Protein AF-A0A6V7LAA9-F1 (afdb_monomer_lite)

Radius of gyration: 17.2 Å; chains: 1; bounding box: 31×31×44 Å

Organism: NCBI:txid1563983

Foldseek 3Di:
DVVVVVCVVCVVVVQVVCVVVPRDDCVVVVVQVVQVVVQVVCCVVPVVPDNDHDFDDDPPDPPHNVVSVVVVD

Structure (mmCIF, N/CA/C/O backbone):
data_AF-A0A6V7LAA9-F1
#
_entry.id   AF-A0A6V7LAA9-F1
#
loop_
_atom_site.group_PDB
_atom_site.id
_atom_site.type_symbol
_atom_site.label_atom_id
_atom_site.label_alt_id
_atom_site.label_comp_id
_atom_site.label_asym_id
_atom_site.label_entity_id
_atom_site.label_seq_id
_atom_site.pdbx_PDB_ins_code
_atom_site.Cartn_x
_atom_site.Cartn_y
_atom_site.Cartn_z
_atom_site.occupancy
_atom_site.B_iso_or_equiv
_atom_site.auth_seq_id
_atom_site.auth_comp_id
_atom_site.auth_asym_id
_atom_site.auth_atom_id
_atom_site.pdbx_PDB_model_num
ATOM 1 N N . ARG A 1 1 ? 10.770 -21.480 -17.191 1.00 78.88 1 ARG A N 1
ATOM 2 C CA . ARG A 1 1 ? 11.348 -20.126 -16.958 1.00 78.88 1 ARG A CA 1
ATOM 3 C C . ARG A 1 1 ? 10.677 -19.048 -17.831 1.00 78.88 1 ARG A C 1
ATOM 5 O O . ARG A 1 1 ? 11.349 -18.158 -18.331 1.00 78.88 1 ARG A O 1
ATOM 12 N N . LEU A 1 2 ? 9.351 -19.097 -18.005 1.00 96.12 2 LEU A N 1
ATOM 13 C CA . LEU A 1 2 ? 8.636 -18.164 -18.885 1.00 96.12 2 LEU A CA 1
ATOM 14 C C . LEU A 1 2 ? 8.305 -16.837 -18.181 1.00 96.12 2 LEU A C 1
ATOM 16 O O . LEU A 1 2 ? 8.528 -15.776 -18.751 1.00 96.12 2 LEU A O 1
ATOM 20 N N . GLY A 1 3 ? 7.862 -16.892 -16.920 1.00 96.06 3 GLY A N 1
ATOM 21 C CA . GLY A 1 3 ? 7.502 -15.705 -16.129 1.00 96.06 3 GLY A CA 1
ATOM 22 C C . GLY A 1 3 ? 8.602 -14.634 -16.069 1.00 96.06 3 GLY A C 1
ATOM 23 O O . GLY A 1 3 ? 8.355 -13.516 -16.515 1.00 96.06 3 GLY A O 1
ATOM 24 N N . PRO A 1 4 ? 9.834 -14.962 -15.626 1.00 96.94 4 PRO A N 1
ATOM 25 C CA . PRO A 1 4 ? 10.934 -13.993 -15.590 1.00 96.94 4 PRO A CA 1
ATOM 26 C C . PRO A 1 4 ? 11.294 -13.414 -16.964 1.00 96.94 4 PRO A C 1
ATOM 28 O O . PRO A 1 4 ? 11.666 -12.248 -17.069 1.00 96.94 4 PRO A O 1
ATOM 31 N N . TRP A 1 5 ? 11.160 -14.210 -18.029 1.00 97.62 5 TRP A N 1
ATOM 32 C CA . TRP A 1 5 ? 11.418 -13.747 -19.392 1.00 97.62 5 TRP A CA 1
ATOM 33 C C . TRP A 1 5 ? 10.361 -12.736 -19.859 1.00 97.62 5 TRP A C 1
ATOM 35 O O . TRP A 1 5 ? 10.719 -11.677 -20.374 1.00 97.62 5 TRP A O 1
ATOM 45 N N . ILE A 1 6 ? 9.073 -13.017 -19.620 1.00 97.50 6 ILE A N 1
ATOM 46 C CA . ILE A 1 6 ? 7.979 -12.083 -19.928 1.00 97.50 6 ILE A CA 1
ATOM 47 C C . ILE A 1 6 ? 8.143 -10.795 -19.119 1.00 97.50 6 ILE A C 1
ATOM 49 O O . ILE A 1 6 ? 8.032 -9.712 -19.691 1.00 97.50 6 ILE A O 1
ATOM 53 N N . ALA A 1 7 ? 8.435 -10.906 -17.818 1.00 97.19 7 ALA A N 1
ATOM 54 C CA . ALA A 1 7 ? 8.655 -9.755 -16.949 1.00 97.19 7 ALA A CA 1
ATOM 55 C C . ALA A 1 7 ? 9.771 -8.867 -17.513 1.00 97.19 7 ALA A C 1
ATOM 57 O O . ALA A 1 7 ? 9.506 -7.721 -17.858 1.00 97.19 7 ALA A O 1
ATOM 58 N N . ARG A 1 8 ? 10.966 -9.431 -17.757 1.00 97.06 8 ARG A N 1
ATOM 59 C CA . ARG A 1 8 ? 12.112 -8.692 -18.314 1.00 97.06 8 ARG A CA 1
ATOM 60 C C . ARG A 1 8 ? 11.790 -8.008 -19.644 1.00 97.06 8 ARG A C 1
ATOM 62 O O . ARG A 1 8 ? 12.238 -6.889 -19.865 1.00 97.06 8 ARG A O 1
ATOM 69 N N . ARG A 1 9 ? 11.025 -8.660 -20.527 1.00 97.25 9 ARG A N 1
ATOM 70 C CA . ARG A 1 9 ? 10.624 -8.075 -21.815 1.00 97.25 9 ARG A CA 1
ATOM 71 C C . ARG A 1 9 ? 9.668 -6.891 -21.642 1.00 97.25 9 ARG A C 1
ATOM 73 O O . ARG A 1 9 ? 9.769 -5.934 -22.397 1.00 97.25 9 ARG A O 1
ATOM 80 N N . ARG A 1 10 ? 8.734 -6.964 -20.689 1.00 97.62 10 ARG A N 1
ATOM 81 C CA . ARG A 1 10 ? 7.682 -5.950 -20.498 1.00 97.62 10 ARG A CA 1
ATOM 82 C C . ARG A 1 10 ? 8.079 -4.801 -19.573 1.00 97.62 10 ARG A C 1
ATOM 84 O O . ARG A 1 10 ? 7.413 -3.772 -19.612 1.00 97.62 10 ARG A O 1
ATOM 91 N N . THR A 1 11 ? 9.122 -4.957 -18.756 1.00 97.62 11 THR A N 1
ATOM 92 C CA . THR A 1 11 ? 9.525 -3.952 -17.758 1.00 97.62 11 THR A CA 1
ATOM 93 C C . THR A 1 11 ? 9.739 -2.567 -18.368 1.00 97.62 11 THR A C 1
ATOM 95 O O . THR A 1 11 ? 9.203 -1.605 -17.829 1.00 97.62 11 THR A O 1
ATOM 98 N N . ALA A 1 12 ? 10.436 -2.462 -19.506 1.00 97.19 12 ALA A N 1
ATOM 99 C CA . ALA A 1 12 ? 10.719 -1.173 -20.146 1.00 97.19 12 ALA A CA 1
ATOM 100 C C . ALA A 1 12 ? 9.436 -0.422 -20.556 1.00 97.19 12 ALA A C 1
ATOM 102 O O . ALA A 1 12 ? 9.274 0.754 -20.235 1.00 97.19 12 ALA A O 1
ATOM 103 N N . ASP A 1 13 ? 8.484 -1.116 -21.188 1.00 97.25 13 ASP A N 1
ATOM 104 C CA . ASP A 1 13 ? 7.202 -0.522 -21.588 1.00 97.25 13 ASP A CA 1
ATOM 105 C C . ASP A 1 13 ? 6.373 -0.076 -20.375 1.00 97.25 13 ASP A C 1
ATOM 107 O O . ASP A 1 13 ? 5.670 0.932 -20.426 1.00 97.25 13 ASP A O 1
ATOM 111 N N . VAL A 1 14 ? 6.420 -0.842 -19.281 1.00 95.81 14 VAL A N 1
ATOM 112 C CA . VAL A 1 14 ? 5.683 -0.530 -18.048 1.00 95.81 14 VAL A CA 1
ATOM 113 C C . VAL A 1 14 ? 6.309 0.657 -17.318 1.00 95.81 14 VAL A C 1
ATOM 115 O O . VAL A 1 14 ? 5.575 1.519 -16.845 1.00 95.81 14 VAL A O 1
ATOM 118 N N . GLN A 1 15 ? 7.639 0.736 -17.256 1.00 96.88 15 GLN A N 1
ATOM 119 C CA . GLN A 1 15 ? 8.351 1.863 -16.650 1.00 96.88 15 GLN A CA 1
ATOM 120 C C . GLN A 1 15 ? 8.042 3.170 -17.375 1.00 96.88 15 GLN A C 1
ATOM 122 O O . GLN A 1 15 ? 7.625 4.124 -16.725 1.00 96.88 15 GLN A O 1
ATOM 127 N N . LYS A 1 16 ? 8.104 3.178 -18.713 1.00 97.06 16 LYS A N 1
ATOM 128 C CA . LYS A 1 16 ? 7.739 4.353 -19.513 1.00 97.06 16 LYS A CA 1
ATOM 129 C C . LYS A 1 16 ? 6.312 4.837 -19.226 1.00 97.06 16 LYS A C 1
ATOM 131 O O . LYS A 1 16 ? 6.081 6.026 -19.048 1.00 97.06 16 LYS A O 1
ATOM 136 N N . LYS A 1 17 ? 5.350 3.916 -19.114 1.00 96.19 17 LYS A N 1
ATOM 137 C CA . LYS A 1 17 ? 3.964 4.266 -18.754 1.00 96.19 17 LYS A CA 1
ATOM 138 C C . LYS A 1 17 ? 3.855 4.884 -17.363 1.00 96.19 17 LYS A C 1
ATOM 140 O O . LYS A 1 17 ? 3.049 5.785 -17.169 1.00 96.19 17 LYS A O 1
ATOM 145 N N . TYR A 1 18 ? 4.634 4.400 -16.396 1.00 96.69 18 TYR A N 1
ATOM 146 C CA . TYR A 1 18 ? 4.673 5.010 -15.069 1.00 96.69 18 TYR A CA 1
ATOM 147 C C . TYR A 1 18 ? 5.325 6.392 -15.094 1.00 96.69 18 TYR A C 1
ATOM 149 O O . TYR A 1 18 ? 4.825 7.293 -14.429 1.00 96.69 18 TYR A O 1
ATOM 157 N N . GLU A 1 19 ? 6.381 6.593 -15.881 1.00 97.00 19 GLU A N 1
ATOM 158 C CA . GLU A 1 19 ? 7.009 7.906 -16.082 1.00 97.00 19 GLU A CA 1
ATOM 159 C C . GLU A 1 19 ? 6.018 8.929 -16.656 1.00 97.00 19 GLU A C 1
ATOM 161 O O . GLU A 1 19 ? 5.930 10.042 -16.139 1.00 97.00 19 GLU A O 1
ATOM 166 N N . GLU A 1 20 ? 5.197 8.532 -17.636 1.00 97.19 20 GLU A N 1
ATOM 167 C CA . GLU A 1 20 ? 4.155 9.377 -18.245 1.00 97.19 20 GLU A CA 1
ATOM 168 C C . GLU A 1 20 ? 3.100 9.877 -17.237 1.00 97.19 20 GLU A C 1
ATOM 170 O O . GLU A 1 20 ? 2.490 10.922 -17.459 1.00 97.19 20 GLU A O 1
ATOM 175 N N . ILE A 1 21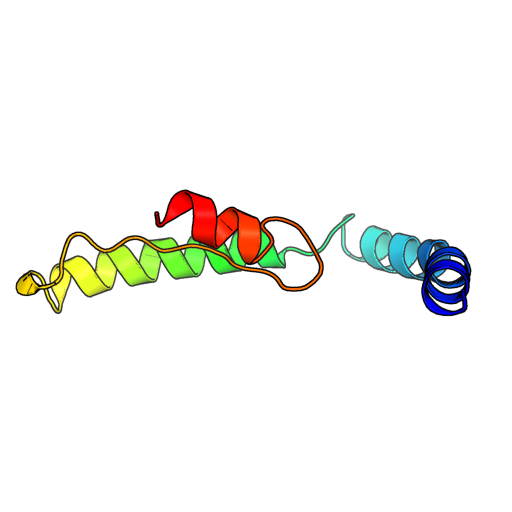 ? 2.904 9.173 -16.115 1.00 95.69 21 ILE A N 1
ATOM 176 C CA . ILE A 1 21 ? 1.956 9.552 -15.052 1.00 95.69 21 ILE A CA 1
ATOM 177 C C . ILE A 1 21 ? 2.629 10.103 -13.784 1.00 95.69 21 ILE A C 1
ATOM 179 O O . ILE A 1 21 ? 1.977 10.221 -12.747 1.00 95.69 21 ILE A O 1
ATOM 183 N N . GLY A 1 22 ? 3.920 10.452 -13.846 1.00 94.19 22 GLY A N 1
ATOM 184 C CA . GLY A 1 22 ? 4.648 11.057 -12.722 1.00 94.19 22 GLY A CA 1
ATOM 185 C C . GLY A 1 22 ? 5.572 10.108 -11.951 1.00 94.19 22 GLY A C 1
ATOM 186 O O . GLY A 1 22 ? 5.969 10.419 -10.831 1.00 94.19 22 GLY A O 1
ATOM 187 N N . GLY A 1 23 ? 5.931 8.965 -12.537 1.00 93.56 23 GLY A N 1
ATOM 188 C CA . GLY A 1 23 ? 7.008 8.091 -12.060 1.00 93.56 23 GLY A CA 1
ATOM 189 C C . GLY A 1 23 ? 6.586 6.943 -11.141 1.00 93.56 23 GLY A C 1
ATOM 190 O O . GLY A 1 23 ? 7.453 6.256 -10.605 1.00 93.56 23 GLY A O 1
ATOM 191 N N . GLY A 1 24 ? 5.288 6.689 -10.948 1.00 93.25 24 GLY A N 1
ATOM 192 C CA . GLY A 1 24 ? 4.844 5.578 -10.104 1.00 93.25 24 GLY A CA 1
ATOM 193 C C . GLY A 1 24 ? 3.334 5.454 -9.933 1.00 93.25 24 GLY A C 1
ATOM 194 O O . GLY A 1 24 ? 2.558 6.305 -10.361 1.00 93.25 24 GLY A O 1
ATOM 195 N N . SER A 1 25 ? 2.912 4.360 -9.295 1.00 96.75 25 SER A N 1
ATOM 196 C CA . SER A 1 25 ? 1.512 4.149 -8.925 1.00 96.75 25 SER A CA 1
ATOM 197 C C . SER A 1 25 ? 1.198 4.854 -7.602 1.00 96.75 25 SER A C 1
ATOM 199 O O . SER A 1 25 ? 1.889 4.608 -6.612 1.00 96.75 25 SER A O 1
ATOM 201 N N . PRO A 1 26 ? 0.122 5.655 -7.508 1.00 97.12 26 PRO A N 1
ATOM 202 C CA . PRO A 1 26 ? -0.269 6.292 -6.254 1.00 97.12 26 PRO A CA 1
ATOM 203 C C . PRO A 1 26 ? -1.022 5.338 -5.305 1.00 97.12 26 PRO A C 1
ATOM 205 O O . PRO A 1 26 ? -1.516 5.778 -4.267 1.00 97.12 26 PRO A O 1
ATOM 208 N N . ILE A 1 27 ? -1.143 4.049 -5.651 1.00 98.25 27 ILE A N 1
ATOM 209 C CA . ILE A 1 27 ? -1.993 3.081 -4.945 1.00 98.25 27 ILE A CA 1
ATOM 210 C C . ILE A 1 27 ? -1.636 2.946 -3.461 1.00 98.25 27 ILE A C 1
ATOM 212 O O . ILE A 1 27 ? -2.525 3.067 -2.630 1.00 98.25 27 ILE A O 1
ATOM 216 N N . LEU A 1 28 ? -0.355 2.797 -3.101 1.00 97.75 28 LEU A N 1
ATOM 217 C CA . LEU A 1 28 ? 0.050 2.646 -1.696 1.00 97.75 28 LEU A CA 1
ATOM 218 C C . LEU A 1 28 ? -0.320 3.877 -0.861 1.00 97.75 28 LEU A C 1
ATOM 220 O O . LEU A 1 28 ? -0.841 3.751 0.245 1.00 97.75 28 LEU A O 1
ATOM 224 N N . LYS A 1 29 ? -0.092 5.075 -1.411 1.00 98.06 29 LYS A N 1
ATOM 225 C CA . LYS A 1 29 ? -0.445 6.341 -0.758 1.00 98.06 29 LYS A CA 1
ATOM 226 C C . LYS A 1 29 ? -1.944 6.406 -0.471 1.00 98.06 29 LYS A C 1
ATOM 228 O O . LYS A 1 29 ? -2.339 6.725 0.648 1.00 98.06 29 LYS A O 1
ATOM 233 N N . TRP A 1 30 ? -2.772 6.120 -1.474 1.00 98.62 30 TRP A N 1
ATOM 234 C CA . TRP A 1 30 ? -4.222 6.220 -1.324 1.00 98.62 30 TRP A CA 1
ATOM 235 C C . TRP A 1 30 ? -4.797 5.127 -0.431 1.00 98.62 30 TRP A C 1
ATOM 237 O O . TRP A 1 30 ? -5.629 5.444 0.414 1.00 98.62 30 TRP A O 1
ATOM 247 N N . THR A 1 31 ? -4.327 3.883 -0.547 1.00 98.69 31 THR A N 1
ATOM 248 C CA . THR A 1 31 ? -4.785 2.787 0.316 1.00 98.69 31 THR A CA 1
ATOM 249 C C . THR A 1 31 ? -4.443 3.056 1.782 1.00 98.69 31 THR A C 1
ATOM 251 O O . THR A 1 31 ? -5.284 2.829 2.647 1.00 98.69 31 THR A O 1
ATOM 254 N N . ASN A 1 32 ? -3.258 3.609 2.077 1.00 98.62 32 ASN A N 1
ATOM 255 C CA . ASN A 1 32 ? -2.911 4.009 3.444 1.00 98.62 32 ASN A CA 1
ATOM 256 C C . ASN A 1 32 ? -3.824 5.118 3.970 1.00 98.62 32 ASN A C 1
ATOM 258 O O . ASN A 1 32 ? -4.390 4.966 5.046 1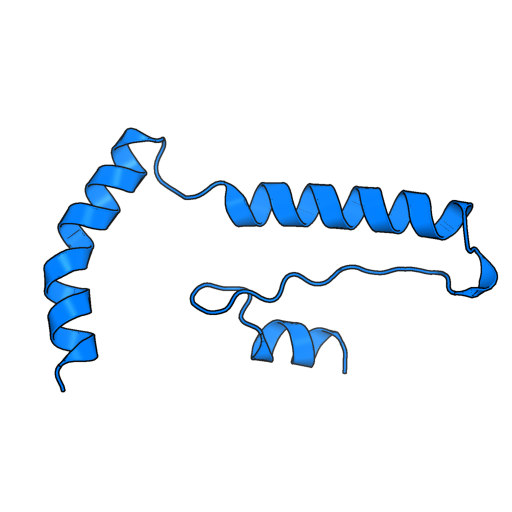.00 98.62 32 ASN A O 1
ATOM 262 N N . LEU A 1 33 ? -4.037 6.192 3.199 1.00 98.81 33 LEU A N 1
ATOM 263 C CA . LEU A 1 33 ? -4.931 7.276 3.620 1.00 98.81 33 LEU A CA 1
ATOM 264 C C . LEU A 1 33 ? -6.357 6.768 3.884 1.00 98.81 33 LEU A C 1
ATOM 266 O O . LEU A 1 33 ? -6.991 7.164 4.859 1.00 98.81 33 LEU A O 1
ATOM 270 N N . GLN A 1 34 ? -6.861 5.889 3.018 1.00 98.88 34 GLN A N 1
ATOM 271 C CA . GLN A 1 34 ? -8.169 5.262 3.191 1.00 98.88 34 GLN A CA 1
ATOM 272 C C . GLN A 1 34 ? -8.220 4.418 4.469 1.00 98.88 34 GLN A C 1
ATOM 274 O O . GLN A 1 34 ? -9.168 4.559 5.236 1.00 98.88 34 GLN A O 1
ATOM 279 N N . GLY A 1 35 ? -7.202 3.590 4.721 1.00 98.69 35 GLY A N 1
ATOM 280 C CA . GLY A 1 35 ? -7.097 2.771 5.929 1.00 98.69 35 GLY A CA 1
ATOM 281 C C . GLY A 1 35 ? -7.051 3.605 7.211 1.00 98.69 35 GLY A C 1
ATOM 282 O O . GLY A 1 35 ? -7.813 3.344 8.138 1.00 98.69 35 GLY A O 1
ATOM 283 N N . GLU A 1 36 ? -6.255 4.677 7.231 1.00 98.69 36 GLU A N 1
ATOM 284 C CA . GLU A 1 36 ? -6.169 5.589 8.378 1.00 98.69 36 GLU A CA 1
ATOM 285 C C . GLU A 1 36 ? -7.515 6.251 8.692 1.00 98.69 36 GLU A C 1
ATOM 287 O O . GLU A 1 36 ? -7.924 6.339 9.851 1.00 98.69 36 GLU A O 1
ATOM 292 N N . LEU A 1 37 ? -8.207 6.748 7.662 1.00 98.81 37 LEU A N 1
ATOM 293 C CA . LEU A 1 37 ? -9.515 7.383 7.823 1.00 98.81 37 LEU A CA 1
ATOM 294 C C . 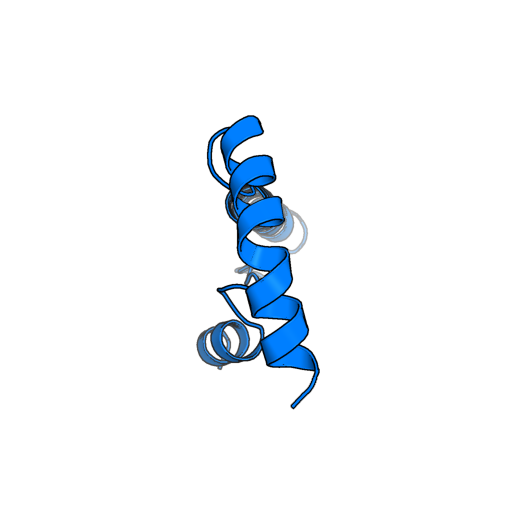LEU A 1 37 ? -10.585 6.369 8.237 1.00 98.81 37 LEU A C 1
ATOM 296 O O . LEU A 1 37 ? -11.441 6.697 9.060 1.00 98.81 37 LEU A O 1
ATOM 300 N N . LEU A 1 38 ? -10.511 5.145 7.713 1.00 98.75 38 LEU A N 1
ATOM 301 C CA . LEU A 1 38 ? -11.386 4.046 8.099 1.00 98.75 38 LEU A CA 1
ATOM 302 C C . LEU A 1 38 ? -11.217 3.710 9.583 1.00 98.75 38 LEU A C 1
ATOM 304 O O . LEU A 1 38 ? -12.206 3.731 10.307 1.00 98.75 38 LEU A O 1
ATOM 308 N N . CYS A 1 39 ? -9.991 3.476 10.060 1.00 98.75 39 CYS A N 1
ATOM 309 C CA . CYS A 1 39 ? -9.730 3.172 11.471 1.00 98.75 39 CYS A CA 1
ATOM 310 C C . CYS A 1 39 ? -10.209 4.296 12.396 1.00 98.75 39 CYS A C 1
ATOM 312 O O . CYS A 1 39 ? -10.941 4.028 13.344 1.00 98.75 39 CYS A O 1
ATOM 314 N N . LYS A 1 40 ? -9.925 5.564 12.054 1.00 98.69 40 LYS A N 1
ATOM 315 C CA . LYS A 1 40 ? -10.424 6.731 12.810 1.00 98.69 40 LYS A CA 1
ATOM 316 C C . LYS A 1 40 ? -11.948 6.774 12.914 1.00 98.69 40 LYS A C 1
ATOM 318 O O . LYS A 1 40 ? -12.474 7.302 13.893 1.00 98.69 40 LYS A O 1
ATOM 323 N N . GLN A 1 41 ? -12.659 6.309 11.889 1.00 98.69 41 GLN A N 1
ATOM 324 C CA . GLN A 1 41 ? -14.116 6.261 11.906 1.00 98.69 41 GLN A CA 1
ATOM 325 C C . GLN A 1 41 ? -14.633 5.038 12.671 1.00 98.69 41 GLN A C 1
ATOM 327 O O . GLN A 1 41 ? -15.597 5.166 13.424 1.00 98.69 41 GLN A O 1
ATOM 332 N N . LEU A 1 42 ? -13.985 3.881 12.524 1.00 98.81 42 LEU A N 1
ATOM 333 C CA . LEU A 1 42 ? -14.322 2.660 13.256 1.00 98.81 42 LEU A CA 1
ATOM 334 C C . LEU A 1 42 ? -14.143 2.837 14.765 1.00 98.81 42 LEU A C 1
ATOM 336 O O . LEU A 1 42 ? -15.039 2.464 15.511 1.00 98.81 42 LEU A O 1
ATOM 340 N N . ASP A 1 43 ? -13.083 3.514 15.212 1.00 98.69 43 ASP A N 1
ATOM 341 C CA . ASP A 1 43 ? -12.868 3.824 16.634 1.00 98.69 43 ASP A CA 1
ATOM 342 C C . ASP A 1 43 ? -13.997 4.669 17.250 1.00 98.69 43 ASP A C 1
ATOM 344 O O . ASP A 1 43 ? -14.206 4.641 18.461 1.00 98.69 43 ASP A O 1
ATOM 348 N N . LYS A 1 44 ? -14.748 5.424 16.433 1.00 98.44 44 LYS A N 1
ATOM 349 C CA . LYS A 1 44 ? -15.921 6.192 16.886 1.00 98.44 44 LYS A CA 1
ATOM 350 C C . LYS A 1 44 ? -17.211 5.380 16.853 1.00 98.44 44 LYS A C 1
ATOM 352 O O . LYS A 1 44 ? -18.078 5.597 17.692 1.00 98.44 44 LYS A O 1
ATOM 357 N N . VAL A 1 45 ? -17.374 4.531 15.838 1.00 98.56 45 VAL A N 1
ATOM 358 C CA . VAL A 1 45 ? -18.625 3.800 15.572 1.00 98.56 45 VAL A CA 1
ATOM 359 C C . VAL A 1 45 ? -18.698 2.481 16.343 1.00 98.56 45 VAL A C 1
ATOM 361 O O . VAL A 1 45 ? -19.792 2.081 16.725 1.00 98.56 45 VAL A O 1
ATOM 364 N N . SER A 1 46 ? -17.561 1.828 16.577 1.00 98.44 46 SER A N 1
ATOM 365 C CA . SER A 1 46 ? -17.446 0.556 17.299 1.00 98.44 46 SER A CA 1
ATOM 366 C C . SER A 1 46 ? -16.273 0.629 18.287 1.00 98.44 46 SER A C 1
ATOM 368 O O . SER A 1 46 ? -15.234 -0.006 18.099 1.00 98.44 46 SER A O 1
ATOM 370 N N . PRO A 1 47 ? -16.374 1.470 19.331 1.00 98.06 47 PRO A N 1
ATOM 371 C CA . PRO A 1 47 ? -15.302 1.622 20.313 1.00 98.06 47 PRO A CA 1
ATOM 372 C C . PRO A 1 47 ? -14.954 0.307 21.029 1.00 98.06 47 PRO A C 1
ATOM 374 O O . PRO A 1 47 ? -13.826 0.140 21.481 1.00 98.06 47 PRO A O 1
ATOM 377 N N . GLU A 1 48 ? -15.895 -0.634 21.117 1.00 98.62 48 GLU A N 1
ATOM 378 C CA . GLU A 1 48 ? -15.727 -1.938 21.759 1.00 98.62 48 GLU A CA 1
ATOM 379 C C . GLU A 1 48 ? -14.758 -2.882 21.034 1.00 98.62 48 GLU A C 1
ATOM 381 O O . GLU A 1 48 ? -14.178 -3.751 21.683 1.00 98.62 48 GLU A O 1
ATOM 386 N N . THR A 1 49 ? -14.552 -2.714 19.723 1.00 98.44 49 THR A N 1
ATOM 387 C CA . THR A 1 49 ? -13.529 -3.455 18.958 1.00 98.44 49 THR A CA 1
ATOM 388 C C . THR A 1 49 ? -12.277 -2.626 18.689 1.00 98.44 49 THR A C 1
ATOM 390 O O . THR A 1 49 ? -11.352 -3.100 18.029 1.00 98.44 49 THR A O 1
ATOM 393 N N . GLY A 1 50 ? -12.240 -1.389 19.190 1.00 96.69 50 GLY A N 1
ATOM 394 C CA . GLY A 1 50 ? -11.073 -0.527 19.102 1.00 96.69 50 GLY A CA 1
ATOM 395 C C . GLY A 1 50 ? -9.951 -0.940 20.069 1.00 96.69 50 GLY A C 1
ATOM 396 O O . GLY A 1 50 ? -10.177 -1.699 21.014 1.00 96.69 50 GLY A O 1
ATOM 397 N N . PRO A 1 51 ? -8.733 -0.402 19.886 1.00 97.75 51 PRO A N 1
ATOM 398 C CA . PRO A 1 51 ? -8.325 0.487 18.797 1.00 97.75 51 PRO A CA 1
ATOM 399 C C . PRO A 1 51 ? -8.119 -0.266 17.474 1.00 97.75 51 PRO A C 1
ATOM 401 O O . PRO A 1 51 ? -7.478 -1.316 17.433 1.00 97.75 51 PRO A O 1
ATOM 404 N N . HIS A 1 52 ? -8.618 0.297 16.373 1.00 98.62 52 HIS A N 1
ATOM 405 C CA . HIS A 1 52 ? -8.468 -0.291 15.044 1.00 98.62 52 HIS A CA 1
ATOM 406 C C . HIS A 1 52 ? -7.147 0.122 14.391 1.00 98.62 52 HIS A C 1
ATOM 408 O O . HIS A 1 52 ? -6.709 1.270 14.479 1.00 98.62 52 HIS A O 1
ATOM 414 N N . LYS A 1 53 ? -6.544 -0.806 13.646 1.00 98.31 53 LYS A N 1
ATOM 415 C CA . LYS A 1 53 ? -5.336 -0.568 12.850 1.00 98.31 53 LYS A CA 1
ATOM 416 C C . LYS A 1 53 ? -5.479 -1.217 11.479 1.00 98.31 53 LYS A C 1
ATOM 418 O O . LYS A 1 53 ? -5.919 -2.361 11.382 1.00 98.31 53 LYS A O 1
ATOM 423 N N . HIS A 1 54 ? -5.110 -0.497 10.422 1.00 98.31 54 HIS A N 1
ATOM 424 C CA . HIS A 1 54 ? -5.100 -1.033 9.064 1.00 98.31 54 HIS A CA 1
ATOM 425 C C . HIS A 1 54 ? -3.714 -1.561 8.694 1.00 98.31 54 HIS A C 1
ATOM 427 O O . HIS A 1 54 ? -2.691 -1.074 9.174 1.00 98.31 54 HIS A O 1
ATOM 433 N N . TYR A 1 55 ? -3.703 -2.525 7.778 1.00 98.25 55 TYR A N 1
ATOM 434 C CA . TYR A 1 55 ? -2.504 -3.064 7.153 1.00 98.25 55 TYR A CA 1
ATOM 435 C C . TYR A 1 55 ? -2.752 -3.168 5.650 1.00 98.25 55 TYR A C 1
ATOM 437 O O . TYR A 1 55 ? -3.815 -3.618 5.218 1.00 98.25 55 TYR A O 1
ATOM 445 N N . VAL A 1 56 ? -1.787 -2.731 4.842 1.00 98.44 56 VAL A N 1
ATOM 446 C CA . VAL A 1 56 ? -1.842 -2.893 3.385 1.00 98.44 56 VAL A CA 1
ATOM 447 C C . VAL A 1 56 ? -1.117 -4.182 3.028 1.00 98.44 56 VAL A C 1
ATOM 449 O O . VAL A 1 56 ? 0.036 -4.354 3.398 1.00 98.44 56 VAL A O 1
ATOM 452 N N . ALA A 1 57 ? -1.797 -5.073 2.312 1.00 98.31 57 ALA A N 1
ATOM 453 C CA . ALA A 1 57 ? -1.284 -6.381 1.918 1.00 98.31 57 ALA A CA 1
ATOM 454 C C . ALA A 1 57 ? -1.415 -6.547 0.398 1.00 98.31 57 ALA A C 1
ATOM 456 O O . ALA A 1 57 ? -2.414 -7.064 -0.109 1.00 98.31 57 ALA A O 1
ATOM 457 N N . PHE A 1 58 ? -0.429 -6.067 -0.354 1.00 98.44 58 PHE A N 1
ATOM 458 C CA . PHE A 1 58 ? -0.419 -6.180 -1.807 1.00 98.44 58 PHE A CA 1
ATOM 459 C C . PHE A 1 58 ? 0.080 -7.548 -2.276 1.00 98.44 58 PHE A C 1
ATOM 461 O O . PHE A 1 58 ? 0.844 -8.244 -1.615 1.00 98.44 58 PHE A O 1
ATOM 468 N N . ARG A 1 59 ? -0.365 -7.947 -3.472 1.00 98.19 59 ARG A N 1
ATOM 469 C CA . ARG A 1 59 ? -0.059 -9.277 -4.015 1.00 98.19 59 ARG A CA 1
ATOM 470 C C . ARG A 1 59 ? 1.281 -9.365 -4.749 1.00 98.19 59 ARG A C 1
ATOM 472 O O . ARG A 1 59 ? 1.860 -10.451 -4.794 1.00 98.19 59 ARG A O 1
ATOM 479 N N . TYR A 1 60 ? 1.709 -8.270 -5.380 1.00 96.50 60 TYR A N 1
ATOM 480 C CA . TYR A 1 60 ? 2.802 -8.250 -6.368 1.00 96.50 60 TYR A CA 1
ATOM 481 C C . TYR A 1 60 ? 3.859 -7.169 -6.122 1.00 96.50 60 TYR A C 1
ATOM 483 O O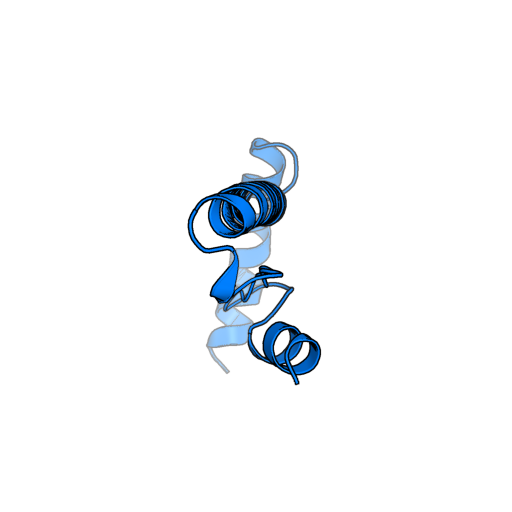 . TYR A 1 60 ? 4.829 -7.098 -6.872 1.00 96.50 60 TYR A O 1
ATOM 491 N N . VAL A 1 61 ? 3.636 -6.301 -5.141 1.00 95.62 61 VAL A N 1
ATOM 492 C CA . VAL A 1 61 ? 4.503 -5.174 -4.791 1.00 95.62 61 VAL A CA 1
ATOM 493 C C . VAL A 1 61 ? 4.485 -5.017 -3.280 1.00 95.62 61 VAL A C 1
ATOM 495 O O . VAL A 1 61 ? 3.515 -5.433 -2.653 1.00 95.62 61 VAL A O 1
ATOM 498 N N . ASP A 1 62 ? 5.514 -4.405 -2.716 1.00 95.19 62 ASP A N 1
ATOM 499 C CA . ASP A 1 62 ? 5.578 -4.173 -1.277 1.00 95.19 62 ASP A CA 1
ATOM 500 C C . ASP A 1 62 ? 4.579 -3.068 -0.853 1.00 95.19 62 ASP A C 1
ATOM 502 O O . ASP A 1 62 ? 4.327 -2.131 -1.628 1.00 95.19 62 ASP A O 1
ATOM 506 N N . PRO A 1 63 ? 3.992 -3.134 0.357 1.00 97.19 63 PRO A N 1
ATOM 507 C CA . PRO A 1 63 ? 4.106 -4.227 1.327 1.00 97.19 63 PRO A CA 1
ATOM 508 C C . PRO A 1 63 ? 3.357 -5.486 0.868 1.00 97.19 63 PRO A C 1
ATOM 510 O O . PRO A 1 63 ? 2.161 -5.429 0.560 1.00 97.19 63 PRO A O 1
ATOM 513 N N . LEU A 1 64 ? 4.057 -6.622 0.819 1.00 98.19 64 LEU A N 1
ATOM 514 C CA . LEU A 1 64 ? 3.483 -7.904 0.414 1.00 98.19 64 LEU A CA 1
ATOM 515 C C . LEU A 1 64 ? 2.602 -8.489 1.518 1.00 98.19 64 LEU A C 1
ATOM 517 O O . LEU A 1 64 ? 2.727 -8.153 2.691 1.00 98.19 64 LEU A O 1
ATOM 521 N N . THR A 1 65 ? 1.713 -9.410 1.150 1.00 98.06 65 THR A N 1
ATOM 522 C CA . THR A 1 65 ? 0.830 -10.090 2.111 1.00 98.06 65 THR A CA 1
ATOM 523 C C . THR A 1 65 ? 1.588 -10.736 3.272 1.00 98.06 65 THR A C 1
ATOM 525 O O . THR A 1 65 ? 1.170 -10.573 4.413 1.00 98.06 65 THR A O 1
ATOM 528 N N . ASP A 1 66 ? 2.706 -11.412 3.001 1.00 97.56 66 ASP A N 1
ATOM 529 C CA . ASP A 1 66 ? 3.496 -12.078 4.044 1.00 97.56 66 ASP A CA 1
ATOM 530 C C . ASP A 1 66 ? 4.149 -11.057 4.994 1.00 97.56 66 ASP A C 1
ATOM 532 O O . ASP A 1 66 ? 4.193 -11.273 6.201 1.00 97.56 66 ASP A O 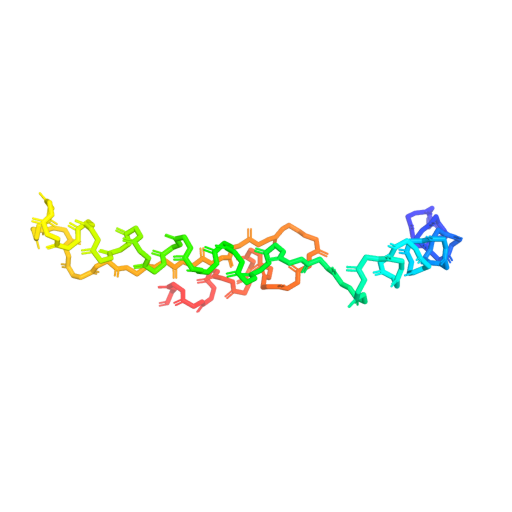1
ATOM 536 N N . GLU A 1 67 ? 4.591 -9.908 4.473 1.00 97.00 67 GLU A N 1
ATOM 537 C CA . GLU A 1 67 ? 5.149 -8.814 5.281 1.00 97.00 67 GLU A CA 1
ATOM 538 C C . GLU A 1 67 ? 4.070 -8.145 6.134 1.00 97.00 67 GLU A C 1
ATOM 540 O O . GLU A 1 67 ? 4.294 -7.837 7.301 1.00 97.00 67 GLU A O 1
ATOM 545 N N . ALA A 1 68 ? 2.882 -7.932 5.567 1.00 97.44 68 ALA A N 1
ATOM 546 C CA . ALA A 1 68 ? 1.745 -7.393 6.298 1.00 97.44 68 ALA A CA 1
ATOM 547 C C . ALA A 1 68 ? 1.313 -8.343 7.423 1.00 97.44 68 ALA A C 1
ATOM 549 O O . ALA A 1 68 ? 1.026 -7.882 8.525 1.00 97.44 68 ALA A O 1
ATOM 550 N N . LEU A 1 69 ? 1.315 -9.656 7.166 1.00 97.38 69 LEU A N 1
ATOM 551 C CA . LEU A 1 69 ? 0.996 -10.670 8.167 1.00 97.38 69 LEU A CA 1
ATOM 552 C C . LEU A 1 69 ? 2.008 -10.664 9.320 1.00 97.38 69 LEU A C 1
ATOM 554 O O . LEU A 1 69 ? 1.598 -10.638 10.475 1.00 97.38 69 LEU A O 1
ATOM 558 N N . GLN A 1 70 ? 3.307 -10.563 9.024 1.00 97.19 70 GLN A N 1
ATOM 559 C CA . GLN A 1 70 ? 4.356 -10.440 10.048 1.00 97.19 70 GLN A CA 1
ATOM 560 C C . GLN A 1 70 ? 4.212 -9.200 10.943 1.00 97.19 70 GLN A C 1
ATOM 562 O O . GLN A 1 70 ? 4.753 -9.179 12.040 1.00 97.19 70 GLN A O 1
ATOM 567 N N . GLN A 1 71 ? 3.534 -8.144 10.484 1.00 95.06 71 GLN A N 1
ATOM 568 C CA . GLN A 1 71 ? 3.265 -6.958 11.307 1.00 95.06 71 GLN A CA 1
ATOM 569 C C . GLN A 1 71 ? 1.972 -7.068 12.136 1.00 95.06 71 GLN A C 1
ATOM 571 O O . GLN A 1 71 ? 1.683 -6.171 12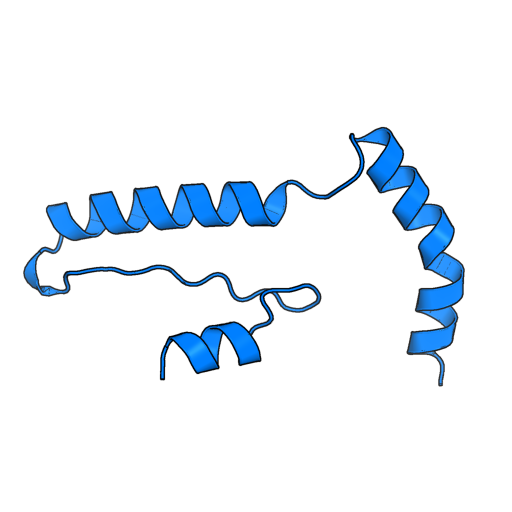.942 1.00 95.06 71 GLN A O 1
ATOM 576 N N . ILE A 1 72 ? 1.150 -8.086 11.868 1.00 95.19 72 ILE A N 1
ATOM 577 C CA . ILE A 1 72 ? -0.083 -8.393 12.604 1.00 95.19 72 ILE A CA 1
ATOM 578 C C . ILE A 1 72 ? 0.209 -9.373 13.744 1.00 95.19 72 ILE A C 1
ATOM 580 O O . ILE A 1 72 ? -0.365 -9.209 14.819 1.00 95.19 72 ILE A O 1
ATOM 584 N N . GLU A 1 73 ? 1.056 -10.374 13.489 1.00 85.00 73 GLU A N 1
ATOM 585 C CA . GLU A 1 73 ? 1.532 -11.360 14.475 1.00 85.00 73 GLU A CA 1
ATOM 586 C C . GLU A 1 73 ? 2.405 -10.731 15.575 1.00 85.00 73 GLU A C 1
ATOM 588 O O . GLU A 1 73 ? 2.255 -11.168 16.740 1.00 85.00 73 GLU A O 1
#

InterPro domains:
  IPR001015 Ferrochelatase [PF00762] (2-72)
  IPR001015 Ferrochelatase [PTHR11108] (2-73)

Secondary structure (DSSP, 8-state):
-HHHHHHHHHHHHHHHHHHHTTSS--HHHHHHHHHHHHHHHHHHH-GGGPSP-----BSSSSSBHHHHHHTT-

Sequence (73 aa):
RLGPWIARRRTADVQKKYEEIGGGSPILKWTNLQGELLCKQLDKVSPETGPHKHYVAFRYVDPLTDEALQQIE

pLDDT: mean 97.02, std 2.87, range [78.88, 98.88]